Protein AF-A0AA37KP70-F1 (afdb_monomer_lite)

Structure (mmCIF, N/CA/C/O backbone):
data_AF-A0AA37KP70-F1
#
_entry.id   AF-A0AA37KP70-F1
#
loop_
_atom_site.group_PDB
_atom_site.id
_atom_site.type_symbol
_atom_site.label_atom_id
_atom_site.label_alt_id
_atom_site.label_comp_id
_atom_site.label_asym_id
_atom_site.label_entity_id
_atom_site.label_seq_id
_atom_site.pdbx_PDB_ins_code
_atom_site.Cartn_x
_atom_site.Cartn_y
_atom_site.Cartn_z
_atom_site.occupancy
_atom_site.B_iso_or_equiv
_atom_site.auth_seq_id
_atom_site.auth_comp_id
_atom_site.auth_asym_id
_atom_site.auth_atom_id
_atom_site.pdbx_PDB_model_num
ATOM 1 N N . MET A 1 1 ? -9.804 -13.224 5.323 1.00 61.00 1 MET A N 1
ATOM 2 C CA . MET A 1 1 ? -10.162 -11.841 5.721 1.00 61.00 1 MET A CA 1
ATOM 3 C C . MET A 1 1 ? -10.545 -11.834 7.192 1.00 61.00 1 MET A C 1
ATOM 5 O O . MET A 1 1 ? -11.034 -12.854 7.656 1.00 61.00 1 MET A O 1
ATOM 9 N N . ALA A 1 2 ? -10.338 -10.726 7.907 1.00 76.69 2 ALA A N 1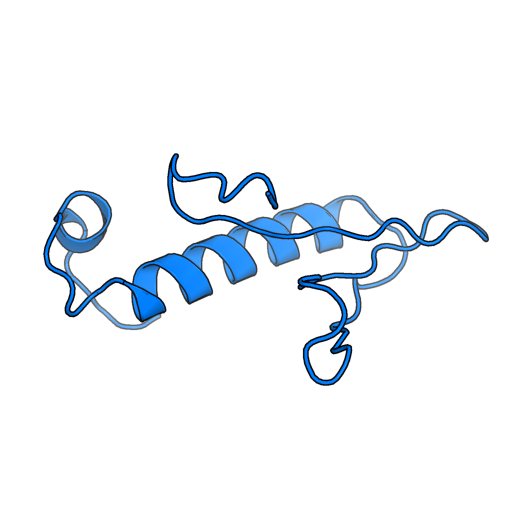
ATOM 10 C CA . ALA A 1 2 ? -10.444 -10.613 9.372 1.00 76.69 2 ALA A CA 1
ATOM 11 C C . ALA A 1 2 ? -11.850 -10.832 9.988 1.00 76.69 2 ALA A C 1
ATOM 13 O O . ALA A 1 2 ? -12.013 -10.638 11.185 1.00 76.69 2 ALA A O 1
ATOM 14 N N . GLN A 1 3 ? -12.858 -11.223 9.193 1.00 85.12 3 GLN A N 1
ATOM 15 C CA . GLN A 1 3 ? -14.246 -11.477 9.624 1.00 85.12 3 GLN A CA 1
ATOM 16 C C . GLN A 1 3 ? -14.884 -10.329 10.430 1.00 85.12 3 GLN A C 1
ATOM 18 O O . GLN A 1 3 ? -15.737 -10.556 11.285 1.00 85.12 3 GLN A O 1
ATOM 23 N N . LEU A 1 4 ? -14.481 -9.088 10.149 1.00 85.44 4 LEU A N 1
ATOM 24 C CA . LEU A 1 4 ? -15.039 -7.912 10.804 1.00 85.44 4 LEU A CA 1
ATOM 25 C C . LEU A 1 4 ? -16.408 -7.539 10.212 1.00 85.44 4 LEU A C 1
ATOM 27 O O . LEU A 1 4 ? -16.606 -7.698 9.002 1.00 85.44 4 LEU A O 1
ATOM 31 N N . PRO A 1 5 ? -17.334 -7.011 11.034 1.00 89.56 5 PRO A N 1
ATOM 32 C CA . PRO A 1 5 ? -18.580 -6.429 10.547 1.00 89.56 5 PRO A CA 1
ATOM 33 C C . PRO A 1 5 ? -18.310 -5.277 9.565 1.00 89.56 5 PRO A C 1
ATOM 35 O O . PRO A 1 5 ? -17.347 -4.525 9.730 1.00 89.56 5 PRO A O 1
ATOM 38 N N . ALA A 1 6 ? -19.155 -5.115 8.543 1.00 88.94 6 ALA A N 1
ATOM 39 C CA . ALA A 1 6 ? -18.971 -4.090 7.507 1.00 88.94 6 ALA A CA 1
ATOM 40 C C . ALA A 1 6 ? -19.026 -2.657 8.070 1.00 88.94 6 ALA A C 1
ATOM 42 O O . ALA A 1 6 ? -18.434 -1.734 7.512 1.00 88.94 6 ALA A O 1
ATOM 43 N N . GLU A 1 7 ? -19.687 -2.477 9.212 1.00 90.44 7 GLU A N 1
ATOM 44 C CA . GLU A 1 7 ? -19.771 -1.230 9.969 1.00 90.44 7 GLU A CA 1
ATOM 45 C C . GLU A 1 7 ? -18.389 -0.703 10.378 1.00 90.44 7 GLU A C 1
ATOM 47 O O . GLU A 1 7 ? -18.210 0.507 10.533 1.00 90.44 7 GLU A O 1
ATOM 52 N N . VAL A 1 8 ? -17.386 -1.584 10.490 1.00 89.19 8 VAL A N 1
ATOM 53 C CA . VAL A 1 8 ? -15.996 -1.199 10.770 1.00 89.19 8 VAL A CA 1
ATOM 54 C C . VAL A 1 8 ? -15.428 -0.277 9.689 1.00 89.19 8 VAL A C 1
ATOM 56 O O . VAL A 1 8 ? -14.574 0.553 9.984 1.00 89.19 8 VAL A O 1
ATOM 59 N N . LEU A 1 9 ? -15.912 -0.333 8.448 1.00 84.81 9 LEU A N 1
ATOM 60 C CA . LEU A 1 9 ? -15.443 0.585 7.403 1.00 84.81 9 LEU A CA 1
ATOM 61 C C . LEU A 1 9 ? -15.845 2.036 7.699 1.00 84.81 9 LEU A C 1
ATOM 63 O O . LEU A 1 9 ? -15.064 2.959 7.464 1.00 84.81 9 LEU A O 1
ATOM 67 N N . TRP A 1 10 ? -17.015 2.226 8.307 1.00 86.31 10 TRP A N 1
ATOM 68 C CA . TRP A 1 10 ? -17.628 3.533 8.557 1.00 86.31 10 TRP A CA 1
ATOM 69 C C . TRP A 1 10 ? -17.388 4.067 9.972 1.00 86.31 10 TRP A C 1
ATOM 71 O O . TRP A 1 10 ? -17.709 5.216 10.256 1.00 86.31 10 TRP A O 1
ATOM 81 N N . THR A 1 11 ? -16.846 3.253 10.881 1.00 88.56 11 THR A N 1
ATOM 82 C CA . THR A 1 11 ? -16.620 3.674 12.271 1.00 88.56 11 THR A CA 1
ATOM 83 C C . THR A 1 11 ? -15.397 4.579 12.409 1.00 88.56 11 THR A C 1
ATOM 85 O O . THR A 1 11 ? -14.334 4.261 11.892 1.00 88.56 11 THR A O 1
ATOM 88 N N . GLU A 1 12 ? -15.492 5.654 13.184 1.00 88.44 12 GLU A N 1
ATOM 89 C CA . GLU A 1 12 ? -14.334 6.475 13.585 1.00 88.44 12 GLU A CA 1
ATOM 90 C C . GLU A 1 12 ? -13.609 5.901 14.821 1.00 88.44 12 GLU A C 1
ATOM 92 O O . GLU A 1 12 ? -12.832 6.584 15.483 1.00 88.44 12 GLU A O 1
ATOM 97 N N . ASN A 1 13 ? -13.882 4.643 15.187 1.00 90.81 13 ASN A N 1
ATOM 98 C CA . ASN A 1 13 ? -13.241 4.011 16.333 1.00 90.81 13 ASN A CA 1
ATOM 99 C C . ASN A 1 13 ? -11.733 3.801 16.060 1.00 90.81 13 ASN A C 1
ATOM 101 O O . ASN A 1 13 ? -11.380 3.033 15.157 1.00 90.81 13 ASN A O 1
ATOM 105 N N . PRO A 1 14 ? -10.840 4.415 16.865 1.00 89.69 14 PRO A N 1
ATOM 106 C CA . PRO A 1 14 ? -9.400 4.392 16.628 1.00 89.69 14 PRO A CA 1
ATOM 107 C C . PRO A 1 14 ? -8.790 2.988 16.705 1.00 89.69 14 PRO A C 1
ATOM 109 O O . PRO A 1 14 ? -7.737 2.766 16.109 1.00 89.69 14 PRO A O 1
ATOM 112 N N . LEU A 1 15 ? -9.461 2.026 17.355 1.00 90.81 15 LEU A N 1
ATOM 113 C CA . LEU A 1 15 ? -9.034 0.621 17.404 1.00 90.81 15 LEU A CA 1
ATOM 114 C C . LEU A 1 15 ? -8.939 -0.030 16.016 1.00 90.81 15 LEU A C 1
ATOM 116 O O . LEU A 1 15 ? -8.255 -1.036 15.863 1.00 90.81 15 LEU A O 1
ATOM 120 N N . TYR A 1 16 ? -9.606 0.535 15.005 1.00 90.81 16 TYR A N 1
ATOM 121 C CA . TYR A 1 16 ? -9.593 0.018 13.637 1.00 90.81 16 TYR A CA 1
ATOM 122 C C . TYR A 1 16 ? -8.708 0.825 12.681 1.00 90.81 16 TYR A C 1
ATOM 124 O O . TYR A 1 16 ? -8.731 0.563 11.481 1.00 90.81 16 TYR A O 1
ATOM 132 N N . THR A 1 17 ? -7.922 1.787 13.174 1.00 89.38 17 THR A N 1
ATOM 133 C CA . THR A 1 17 ? -7.086 2.653 12.321 1.00 89.38 17 THR A CA 1
ATOM 134 C C . THR A 1 17 ? -6.091 1.839 11.493 1.00 89.38 17 THR A C 1
ATOM 136 O O . THR A 1 17 ? -6.091 1.934 10.268 1.00 89.38 17 THR A O 1
ATOM 139 N N . GLU A 1 18 ? -5.310 0.972 12.142 1.00 89.50 18 GLU A N 1
ATOM 140 C CA . GLU A 1 18 ? -4.336 0.100 11.470 1.00 89.50 18 GLU A CA 1
ATOM 141 C C . GLU A 1 18 ? -5.017 -0.883 10.512 1.00 89.50 18 GLU A C 1
ATOM 143 O O . GLU A 1 18 ? -4.551 -1.098 9.396 1.00 89.50 18 GLU A O 1
ATOM 148 N N . PHE A 1 19 ? -6.171 -1.433 10.910 1.00 90.56 19 PHE A N 1
ATOM 149 C CA . PHE A 1 19 ? -6.953 -2.326 10.054 1.00 90.56 19 PHE A CA 1
ATOM 150 C C . PHE A 1 19 ? -7.393 -1.631 8.758 1.00 90.56 19 PHE A C 1
ATOM 152 O O . PHE A 1 19 ? -7.258 -2.202 7.675 1.00 90.56 19 PHE A O 1
ATOM 159 N N . LYS A 1 20 ? -7.904 -0.397 8.851 1.00 90.62 20 LYS A N 1
ATOM 160 C CA . LYS A 1 20 ? -8.301 0.392 7.679 1.00 90.62 20 LYS A CA 1
ATOM 161 C C . LYS A 1 20 ? -7.104 0.749 6.800 1.00 90.62 20 LYS A C 1
ATOM 163 O O . LYS A 1 20 ? -7.242 0.692 5.581 1.00 90.62 20 LYS A O 1
ATOM 168 N N . GLY A 1 21 ? -5.956 1.067 7.405 1.00 91.69 21 GLY A N 1
ATOM 169 C CA . GLY A 1 21 ? -4.687 1.279 6.699 1.00 91.69 21 GLY A CA 1
ATOM 170 C C . GLY A 1 21 ? -4.298 0.057 5.869 1.00 91.69 21 GLY A C 1
ATOM 171 O O . GLY A 1 21 ? -4.276 0.121 4.642 1.00 91.69 21 GLY A O 1
ATOM 172 N N . ALA A 1 22 ? -4.162 -1.098 6.523 1.00 91.69 22 ALA A N 1
ATOM 173 C CA . ALA A 1 22 ? -3.823 -2.357 5.865 1.00 91.69 22 ALA A CA 1
ATOM 174 C C . ALA A 1 22 ? -4.849 -2.766 4.793 1.00 91.69 22 ALA A C 1
ATOM 176 O O . ALA A 1 22 ? -4.501 -3.350 3.765 1.00 91.69 22 ALA A O 1
ATOM 177 N N . MET A 1 23 ? -6.138 -2.485 5.003 1.00 92.19 23 MET A N 1
ATOM 178 C CA . MET A 1 23 ? -7.166 -2.748 3.996 1.00 92.19 23 MET A CA 1
ATOM 179 C C . MET A 1 23 ? -7.019 -1.835 2.770 1.00 92.19 23 MET A C 1
ATOM 181 O O . MET A 1 23 ? -7.143 -2.321 1.645 1.00 92.19 23 MET A O 1
ATOM 185 N N . ALA A 1 24 ? -6.738 -0.545 2.971 1.00 93.25 24 ALA A N 1
ATOM 186 C CA . ALA A 1 24 ? -6.500 0.401 1.885 1.00 93.25 24 ALA A CA 1
ATOM 187 C C . ALA A 1 24 ? -5.250 0.024 1.077 1.00 93.25 24 ALA A C 1
ATOM 189 O O . ALA A 1 24 ? -5.329 -0.056 -0.149 1.00 93.25 24 ALA A O 1
ATOM 190 N N . GLU A 1 25 ? -4.139 -0.293 1.746 1.00 94.06 25 GLU A N 1
ATOM 191 C CA . GLU A 1 25 ? -2.906 -0.770 1.104 1.00 94.06 25 GLU A CA 1
ATOM 192 C C . GLU A 1 25 ? -3.156 -2.017 0.255 1.00 94.06 25 GLU A C 1
ATOM 194 O O . GLU A 1 25 ? -2.771 -2.067 -0.913 1.00 94.06 25 GLU A O 1
ATOM 199 N N . ASN A 1 26 ? -3.869 -3.008 0.801 1.00 94.06 26 ASN A N 1
ATOM 200 C CA . ASN A 1 26 ? -4.208 -4.222 0.065 1.00 94.06 26 ASN A CA 1
ATOM 201 C C . ASN A 1 26 ? -5.079 -3.925 -1.160 1.00 94.06 26 ASN A C 1
ATOM 203 O O . ASN A 1 26 ? -4.831 -4.471 -2.234 1.00 94.06 26 ASN A O 1
ATOM 207 N N . MET A 1 27 ? -6.085 -3.058 -1.026 1.00 94.12 27 MET A N 1
ATOM 208 C CA . MET A 1 27 ? -6.945 -2.670 -2.145 1.00 94.12 27 MET A CA 1
ATOM 209 C C . MET A 1 27 ? -6.142 -1.987 -3.261 1.00 94.12 27 MET A C 1
ATOM 211 O O . MET A 1 27 ? -6.304 -2.329 -4.435 1.00 94.12 27 MET A O 1
ATOM 215 N N . VAL A 1 28 ? -5.246 -1.064 -2.904 1.00 95.44 28 VAL A N 1
ATOM 216 C CA . VAL A 1 28 ? -4.370 -0.382 -3.864 1.00 95.44 28 VAL A CA 1
ATOM 217 C C . VAL A 1 28 ? -3.404 -1.367 -4.520 1.00 95.44 28 VAL A C 1
ATOM 219 O O . VAL A 1 28 ? -3.287 -1.357 -5.744 1.00 95.44 28 VAL A O 1
ATOM 222 N N . LEU A 1 29 ? -2.782 -2.272 -3.758 1.00 95.81 29 LEU A N 1
ATOM 223 C CA . LEU A 1 29 ? -1.893 -3.300 -4.303 1.00 95.81 29 LEU A CA 1
ATOM 224 C C . LEU A 1 29 ? -2.600 -4.178 -5.338 1.00 95.81 29 LEU A C 1
ATOM 226 O O . LEU A 1 29 ? -2.041 -4.412 -6.405 1.00 95.81 29 LEU A O 1
ATOM 230 N N . GLN A 1 30 ? -3.824 -4.640 -5.054 1.00 96.38 30 GLN A N 1
ATOM 231 C CA . GLN A 1 30 ? -4.595 -5.442 -6.013 1.00 96.38 30 GLN A CA 1
ATOM 232 C C . GLN A 1 30 ? -4.882 -4.660 -7.300 1.00 96.38 30 GLN A C 1
ATOM 234 O O . GLN A 1 30 ? -4.755 -5.206 -8.395 1.00 96.38 30 GLN A O 1
ATOM 239 N N . SER A 1 31 ? -5.214 -3.370 -7.185 1.00 95.94 31 SER A N 1
ATOM 240 C CA . SER A 1 31 ? -5.408 -2.507 -8.352 1.00 95.94 31 SER A CA 1
ATOM 241 C C . SER A 1 31 ? -4.117 -2.349 -9.157 1.00 95.94 31 SER A C 1
ATOM 243 O O . SER A 1 31 ? -4.130 -2.517 -10.373 1.00 95.94 31 SER A O 1
ATOM 245 N N . LEU A 1 32 ? -2.992 -2.053 -8.504 1.00 95.94 32 LEU A N 1
ATOM 246 C CA . LEU A 1 32 ? -1.699 -1.872 -9.167 1.00 95.94 32 LEU A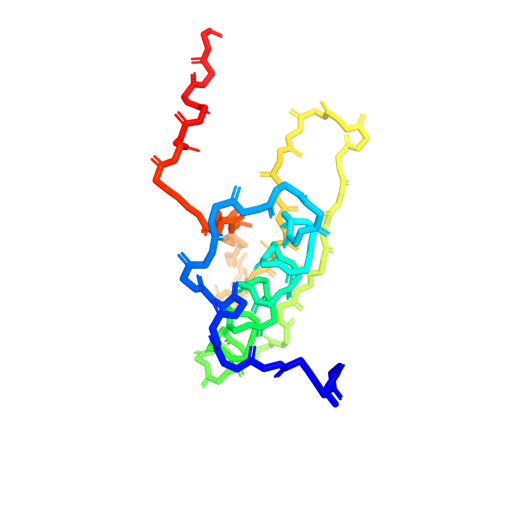 CA 1
ATOM 247 C C . LEU A 1 32 ? -1.214 -3.171 -9.827 1.00 95.94 32 LEU A C 1
ATOM 249 O O . LEU A 1 32 ? -0.805 -3.154 -10.983 1.00 95.94 32 LEU A O 1
ATOM 253 N N . ALA A 1 33 ? -1.326 -4.306 -9.138 1.00 95.25 33 ALA A N 1
ATOM 254 C CA . ALA A 1 33 ? -0.958 -5.616 -9.671 1.00 95.25 33 ALA A CA 1
ATOM 255 C C . ALA A 1 33 ? -1.732 -5.984 -10.949 1.00 95.25 33 ALA A C 1
ATOM 257 O O . ALA A 1 33 ? -1.204 -6.691 -11.799 1.00 95.25 33 ALA A O 1
ATOM 258 N N . ALA A 1 34 ? -2.965 -5.492 -11.103 1.00 96.31 34 ALA A N 1
ATOM 259 C CA . ALA A 1 34 ? -3.763 -5.708 -12.307 1.00 96.31 34 ALA A CA 1
ATOM 260 C C . ALA A 1 34 ? -3.400 -4.771 -13.479 1.00 96.31 34 ALA A C 1
ATOM 262 O O . ALA A 1 34 ? -3.759 -5.070 -14.615 1.00 96.31 34 ALA A O 1
ATOM 263 N N . HIS A 1 35 ? -2.733 -3.640 -13.220 1.00 95.19 35 HIS A N 1
ATOM 264 C CA . HIS A 1 35 ? -2.446 -2.604 -14.226 1.00 95.19 35 HIS A CA 1
ATOM 265 C C . HIS A 1 35 ? -0.990 -2.576 -14.708 1.00 95.19 35 HIS A C 1
ATOM 267 O O . HIS A 1 35 ? -0.717 -1.988 -15.752 1.00 95.19 35 HIS A O 1
ATOM 273 N N . PHE A 1 36 ? -0.056 -3.160 -13.956 1.00 94.56 36 PHE A N 1
ATOM 274 C CA . PHE A 1 36 ? 1.371 -3.151 -14.272 1.00 94.56 36 PHE A CA 1
ATOM 275 C C . PHE A 1 36 ? 1.867 -4.556 -14.622 1.00 94.56 36 PHE A C 1
ATOM 277 O O . PHE A 1 36 ? 1.460 -5.536 -14.006 1.00 94.56 36 PHE A O 1
ATOM 284 N N . ASP A 1 37 ? 2.802 -4.645 -15.571 1.00 92.00 37 ASP A N 1
ATOM 285 C CA . ASP A 1 37 ? 3.381 -5.926 -16.008 1.00 92.00 37 ASP A CA 1
ATOM 286 C C . ASP A 1 37 ? 4.181 -6.628 -14.899 1.00 92.00 37 ASP A C 1
ATOM 288 O O . ASP A 1 37 ? 4.311 -7.853 -14.878 1.00 92.00 37 ASP A O 1
ATOM 292 N N . ALA A 1 38 ? 4.745 -5.847 -13.975 1.00 93.31 38 ALA A N 1
ATOM 293 C CA . ALA A 1 38 ? 5.494 -6.339 -12.831 1.00 93.31 38 ALA A CA 1
ATOM 294 C C . ALA A 1 38 ? 4.718 -6.094 -11.536 1.00 93.31 38 ALA A C 1
ATOM 296 O O . ALA A 1 38 ? 4.163 -5.016 -11.321 1.00 93.31 38 ALA A O 1
ATOM 297 N N . MET A 1 39 ? 4.765 -7.077 -10.633 1.00 95.06 39 MET A N 1
ATOM 298 C CA . MET A 1 39 ? 4.221 -6.922 -9.287 1.00 95.06 39 MET A CA 1
ATOM 299 C C . MET A 1 39 ? 4.870 -5.721 -8.579 1.00 95.06 39 MET A C 1
ATOM 301 O O . MET A 1 39 ? 6.106 -5.674 -8.494 1.00 95.06 39 MET A O 1
ATOM 305 N N . PRO A 1 40 ? 4.071 -4.777 -8.042 1.00 96.25 40 PRO A N 1
ATOM 306 C CA . PRO A 1 40 ? 4.588 -3.680 -7.233 1.00 96.25 40 PRO A CA 1
ATOM 307 C C . PRO A 1 40 ? 5.381 -4.210 -6.039 1.00 96.25 40 PRO A C 1
ATOM 309 O O . PRO A 1 40 ? 5.013 -5.214 -5.426 1.00 96.25 40 PRO A O 1
ATOM 312 N N . ARG A 1 41 ? 6.479 -3.532 -5.706 1.00 93.88 41 ARG A N 1
ATOM 313 C CA . ARG A 1 41 ? 7.345 -3.900 -4.578 1.00 93.88 41 ARG A CA 1
ATOM 314 C C . ARG A 1 41 ? 7.100 -2.975 -3.398 1.00 93.88 41 ARG A C 1
ATOM 316 O O . ARG A 1 41 ? 6.873 -1.788 -3.606 1.00 93.88 41 ARG A O 1
ATOM 323 N N . TYR A 1 42 ? 7.221 -3.510 -2.190 1.00 89.75 42 TYR A N 1
ATOM 324 C CA . TYR A 1 42 ? 7.303 -2.700 -0.979 1.00 89.75 42 TYR A CA 1
ATOM 325 C C . TYR A 1 42 ? 8.645 -1.981 -0.903 1.00 89.75 42 TYR A C 1
ATOM 327 O O . TYR A 1 42 ? 9.666 -2.496 -1.374 1.00 89.75 42 TYR A O 1
ATOM 335 N N . TRP A 1 43 ? 8.647 -0.810 -0.278 1.00 89.69 43 TRP A N 1
ATOM 336 C CA . TRP A 1 43 ? 9.864 -0.067 0.000 1.00 89.69 43 TRP A CA 1
ATOM 337 C C . TRP A 1 43 ? 9.793 0.575 1.380 1.00 89.69 43 TRP A C 1
ATOM 339 O O . TRP A 1 43 ? 8.723 0.857 1.896 1.00 89.69 43 TRP A O 1
ATOM 349 N N . THR A 1 44 ? 10.947 0.766 2.004 1.00 84.88 44 THR A N 1
ATOM 350 C CA . THR A 1 44 ? 11.054 1.474 3.275 1.00 84.88 44 THR A CA 1
ATOM 351 C C . THR A 1 44 ? 12.338 2.288 3.273 1.00 84.88 44 THR A C 1
ATOM 353 O O . THR A 1 44 ? 13.340 1.887 2.680 1.00 84.88 44 THR A O 1
ATOM 356 N N . SER A 1 45 ? 12.281 3.453 3.904 1.00 85.06 45 SER A N 1
ATOM 357 C CA . SER A 1 45 ? 13.310 4.494 3.860 1.00 85.06 45 SER A CA 1
ATOM 358 C C . SER A 1 45 ? 14.037 4.702 5.184 1.00 85.06 45 SER A C 1
ATOM 360 O O . SER A 1 45 ? 14.740 5.697 5.328 1.00 85.06 45 SER A O 1
ATOM 362 N N . GLU A 1 46 ? 13.780 3.849 6.181 1.00 87.06 46 G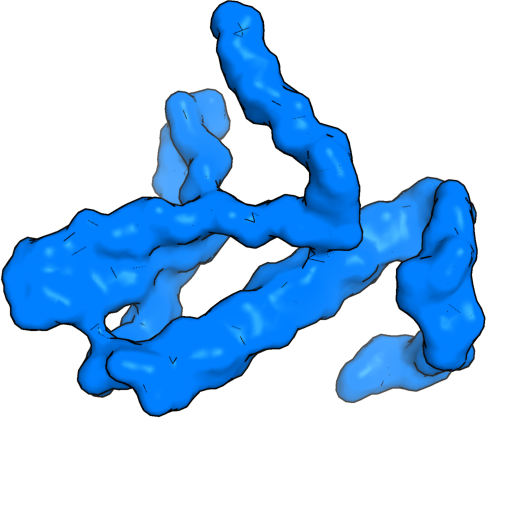LU A N 1
ATOM 363 C CA . GLU A 1 46 ? 14.161 4.099 7.581 1.00 87.06 46 GLU A CA 1
ATOM 364 C C . GLU A 1 46 ? 13.663 5.464 8.116 1.00 87.06 46 GLU A C 1
ATOM 366 O O . GLU A 1 46 ? 14.280 6.073 8.985 1.00 87.06 46 GLU A O 1
ATOM 371 N N . GLY A 1 47 ? 12.522 5.951 7.610 1.00 82.00 47 GLY A N 1
ATOM 372 C CA . GLY A 1 47 ? 11.870 7.179 8.083 1.00 82.00 47 GLY A CA 1
ATOM 373 C C . GLY A 1 47 ? 12.235 8.457 7.319 1.00 82.00 47 GLY A C 1
ATOM 374 O O . GLY A 1 47 ? 11.921 9.547 7.784 1.00 82.00 47 GLY A O 1
ATOM 375 N N . ILE A 1 48 ? 12.878 8.349 6.153 1.00 87.06 48 ILE A N 1
ATOM 376 C CA . ILE A 1 48 ? 13.222 9.499 5.293 1.00 87.06 48 ILE A CA 1
ATOM 377 C C . ILE A 1 48 ? 12.065 9.875 4.346 1.00 87.06 48 ILE A C 1
ATOM 379 O O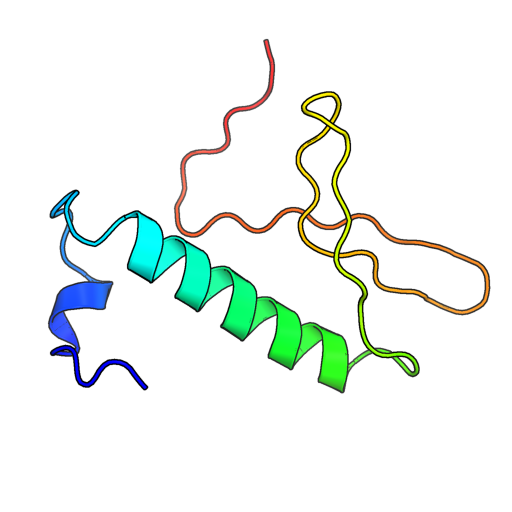 . ILE A 1 48 ? 11.919 11.032 3.959 1.00 87.06 48 ILE A O 1
ATOM 383 N N . ALA A 1 49 ? 11.244 8.901 3.963 1.00 86.12 49 ALA A N 1
ATOM 384 C CA . ALA A 1 49 ? 10.097 9.056 3.073 1.00 86.12 49 ALA A CA 1
ATOM 385 C C . ALA A 1 49 ? 9.024 7.989 3.345 1.00 86.12 49 ALA A C 1
ATOM 387 O O . ALA A 1 49 ? 9.351 6.825 3.598 1.00 86.12 49 ALA A O 1
ATOM 388 N N . GLU A 1 50 ? 7.758 8.385 3.240 1.00 87.31 50 GLU A N 1
ATOM 389 C CA . GLU A 1 50 ? 6.592 7.499 3.319 1.00 87.31 50 GLU A CA 1
ATOM 390 C C . GLU A 1 50 ? 6.239 7.022 1.901 1.00 87.31 50 GLU A C 1
ATOM 392 O O . GLU A 1 50 ? 5.782 7.799 1.065 1.00 87.31 50 GLU A O 1
ATOM 397 N N . VAL A 1 51 ? 6.537 5.757 1.594 1.00 92.62 51 VAL A N 1
ATOM 398 C CA . VAL A 1 51 ? 6.211 5.107 0.316 1.00 92.62 51 VAL A CA 1
ATOM 399 C C . VAL A 1 51 ? 5.853 3.658 0.616 1.00 92.62 51 VAL A C 1
ATOM 401 O O . VAL A 1 51 ? 6.681 2.932 1.161 1.00 92.62 51 VAL A O 1
ATOM 404 N N . ASP A 1 52 ? 4.662 3.231 0.208 1.00 93.75 52 ASP A N 1
ATOM 405 C CA . ASP A 1 52 ? 4.179 1.865 0.438 1.00 93.75 52 ASP A CA 1
ATOM 406 C C . ASP A 1 52 ? 4.518 0.950 -0.737 1.00 93.75 52 ASP A C 1
ATOM 408 O O . ASP A 1 52 ? 4.894 -0.210 -0.554 1.00 93.75 52 ASP A O 1
ATOM 412 N N . PHE A 1 53 ? 4.434 1.483 -1.962 1.00 95.62 53 PHE A N 1
ATOM 413 C CA . PHE A 1 53 ? 4.637 0.715 -3.186 1.00 95.62 53 PHE A CA 1
ATOM 414 C C . PHE A 1 53 ? 5.537 1.427 -4.200 1.00 95.62 53 PHE A C 1
ATOM 416 O O . PHE A 1 53 ? 5.473 2.640 -4.395 1.00 95.62 53 PHE A O 1
ATOM 423 N N . LEU A 1 54 ? 6.318 0.628 -4.928 1.00 95.31 54 LEU A N 1
ATOM 424 C CA . LEU A 1 54 ? 7.082 1.023 -6.112 1.00 95.31 54 LEU A CA 1
ATOM 425 C C . LEU A 1 54 ? 6.621 0.236 -7.356 1.00 95.31 54 LEU A C 1
ATOM 427 O O . LEU A 1 54 ? 7.247 -0.766 -7.722 1.00 95.31 54 LEU A O 1
ATOM 431 N N . PRO A 1 55 ? 5.523 0.650 -8.015 1.00 96.25 55 PRO A N 1
ATOM 432 C CA . PRO A 1 55 ? 5.199 0.234 -9.376 1.00 96.25 55 PRO A CA 1
ATOM 433 C C . PRO A 1 55 ? 6.306 0.555 -10.385 1.00 96.25 55 PRO A C 1
ATOM 435 O O . PRO A 1 55 ? 6.960 1.599 -10.309 1.00 96.25 55 PRO A O 1
ATOM 438 N N . GLN A 1 56 ? 6.466 -0.322 -11.377 1.00 95.50 56 GLN A N 1
ATOM 439 C CA . GLN A 1 56 ? 7.433 -0.159 -12.460 1.00 95.50 56 GLN A CA 1
ATOM 440 C C . GLN A 1 56 ? 6.726 -0.110 -13.816 1.00 95.50 56 GLN A C 1
ATOM 442 O O . GLN A 1 56 ? 6.040 -1.058 -14.186 1.00 95.50 56 GLN A O 1
ATOM 447 N N . ASN A 1 57 ? 6.953 0.961 -14.580 1.00 93.94 57 ASN A N 1
ATOM 448 C CA . ASN A 1 57 ? 6.510 1.089 -15.969 1.00 93.94 57 ASN A CA 1
ATOM 449 C C . ASN A 1 57 ? 7.731 1.208 -16.889 1.00 93.94 57 ASN A C 1
ATOM 451 O O . ASN A 1 57 ? 8.397 2.246 -16.925 1.00 93.94 57 ASN A O 1
ATOM 455 N N . GLY A 1 58 ? 8.066 0.127 -17.597 1.00 92.69 58 GLY A N 1
ATOM 456 C CA . GLY A 1 58 ? 9.313 0.044 -18.355 1.00 92.69 58 GLY A CA 1
ATOM 457 C C . GLY A 1 58 ? 10.523 0.230 -17.436 1.00 92.69 58 GLY A C 1
ATOM 458 O O . GLY A 1 58 ? 10.766 -0.589 -16.552 1.00 92.69 58 GLY A O 1
ATOM 459 N N . THR A 1 59 ? 11.280 1.312 -17.625 1.00 94.12 59 THR A N 1
ATOM 460 C CA . THR A 1 59 ? 12.436 1.670 -16.781 1.00 94.12 59 THR A CA 1
ATOM 461 C C . THR A 1 59 ? 12.110 2.704 -15.701 1.00 94.12 59 THR A C 1
ATOM 463 O O . THR A 1 59 ? 12.995 3.067 -14.929 1.00 94.12 59 THR A O 1
ATOM 466 N N . ALA A 1 60 ? 10.876 3.213 -15.651 1.00 95.31 60 ALA A N 1
ATOM 467 C CA . ALA A 1 60 ? 10.454 4.195 -14.662 1.00 95.31 60 ALA A CA 1
ATOM 468 C C . ALA A 1 60 ? 9.939 3.506 -13.391 1.00 95.31 60 ALA A C 1
ATOM 470 O O . ALA A 1 60 ? 9.127 2.582 -13.467 1.00 95.31 60 ALA A O 1
ATOM 471 N N . LEU A 1 61 ? 10.379 3.997 -12.231 1.00 93.50 61 LEU A N 1
ATOM 472 C CA . LEU A 1 61 ? 9.812 3.662 -10.925 1.00 93.50 61 LEU A CA 1
ATOM 473 C C . LEU A 1 61 ? 8.886 4.794 -10.487 1.00 93.50 61 LEU A C 1
ATOM 475 O O . LEU A 1 61 ? 9.263 5.963 -10.569 1.00 93.50 61 LEU A O 1
ATOM 479 N N . LEU A 1 62 ? 7.685 4.444 -10.035 1.00 95.00 62 LEU A N 1
ATOM 480 C CA . LEU A 1 62 ? 6.638 5.393 -9.665 1.00 95.00 62 LEU A CA 1
ATOM 481 C C . LEU A 1 62 ? 6.310 5.221 -8.175 1.00 95.00 62 LEU A C 1
ATOM 483 O O . LEU A 1 62 ? 5.541 4.327 -7.849 1.00 95.00 62 LEU A O 1
ATOM 487 N N . PRO A 1 63 ? 6.885 6.017 -7.258 1.00 94.25 63 PRO A N 1
ATOM 488 C CA . PRO A 1 63 ? 6.584 5.906 -5.832 1.00 94.25 63 PRO A CA 1
ATOM 489 C C . PRO A 1 63 ? 5.121 6.226 -5.527 1.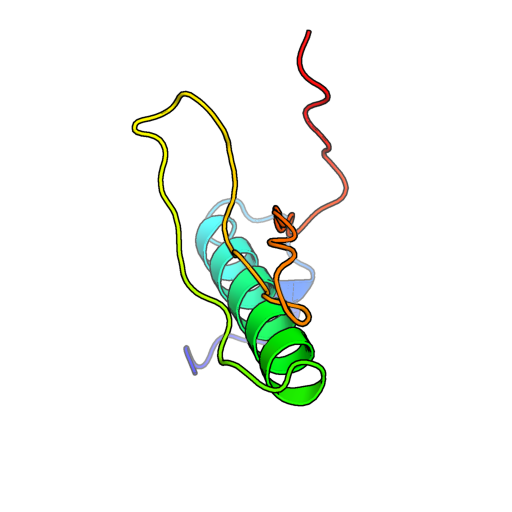00 94.25 63 PRO A C 1
ATOM 491 O O . PRO A 1 63 ? 4.596 7.233 -6.005 1.00 94.25 63 PRO A O 1
ATOM 494 N N . ALA A 1 64 ? 4.482 5.379 -4.722 1.00 93.62 64 ALA A N 1
ATOM 495 C CA . ALA A 1 64 ? 3.108 5.556 -4.276 1.00 93.62 64 ALA A CA 1
ATOM 496 C C . ALA A 1 64 ? 3.002 5.414 -2.752 1.00 93.62 64 ALA A C 1
ATOM 498 O O . ALA A 1 64 ? 3.475 4.436 -2.173 1.00 93.62 64 ALA A O 1
ATOM 499 N N . GLU A 1 65 ? 2.334 6.384 -2.136 1.00 94.31 65 GLU A N 1
ATOM 500 C CA . GLU A 1 65 ? 1.887 6.361 -0.744 1.00 94.31 65 GLU A CA 1
ATOM 501 C C . GLU A 1 65 ? 0.362 6.174 -0.729 1.00 94.31 65 GLU A C 1
ATOM 503 O O . GLU A 1 65 ? -0.362 6.788 -1.522 1.00 94.31 65 GLU A O 1
ATOM 508 N N . VAL A 1 66 ? -0.136 5.320 0.156 1.00 93.31 66 VAL A N 1
ATOM 509 C CA . VAL A 1 66 ? -1.547 4.995 0.326 1.00 93.31 66 VAL A CA 1
ATOM 510 C C . VAL A 1 66 ? -2.051 5.595 1.626 1.00 93.31 66 VAL A C 1
ATOM 512 O O . VAL A 1 66 ? -1.556 5.315 2.709 1.00 93.31 66 VAL A O 1
ATOM 515 N N . LYS A 1 67 ? -3.125 6.382 1.532 1.00 90.31 67 LYS A N 1
ATOM 516 C CA . LYS A 1 67 ? -3.821 6.919 2.705 1.00 90.31 67 LYS A CA 1
ATOM 517 C C . LYS A 1 67 ? -5.234 6.351 2.775 1.00 90.31 67 LYS A C 1
ATOM 519 O O . LYS A 1 67 ? -5.995 6.431 1.815 1.00 90.31 67 LYS A O 1
ATOM 524 N N . SER A 1 68 ? -5.614 5.814 3.933 1.00 86.50 68 SER A N 1
ATOM 525 C CA . SER A 1 68 ? -6.952 5.252 4.183 1.00 86.50 68 SER A CA 1
ATOM 526 C C . SER A 1 68 ? -8.002 6.296 4.601 1.00 86.50 68 SER A C 1
ATOM 528 O O . SER A 1 68 ? -9.101 5.930 5.016 1.00 86.50 68 SER A O 1
ATOM 530 N N . GLY A 1 69 ? -7.683 7.594 4.531 1.00 78.50 69 GLY A N 1
ATOM 531 C CA . GLY A 1 69 ? -8.558 8.692 4.949 1.00 78.50 69 GLY A CA 1
ATOM 532 C C . GLY A 1 69 ? -8.171 10.034 4.319 1.00 78.50 69 GLY A C 1
ATOM 533 O O . GLY A 1 69 ? -7.206 10.130 3.568 1.00 78.50 69 GLY A O 1
ATOM 534 N N . THR A 1 70 ? -8.920 11.094 4.632 1.00 64.56 70 THR A N 1
ATOM 535 C CA . THR A 1 70 ? -8.753 12.431 4.023 1.00 64.56 70 THR A CA 1
ATOM 536 C C . THR A 1 70 ? -7.597 13.249 4.600 1.00 64.56 70 THR A C 1
ATOM 538 O O . THR A 1 70 ? -7.257 14.304 4.059 1.00 64.56 70 THR A O 1
ATOM 541 N N . ARG A 1 71 ? -6.968 12.794 5.691 1.00 55.03 71 ARG A N 1
ATOM 542 C CA . ARG A 1 71 ? -5.866 13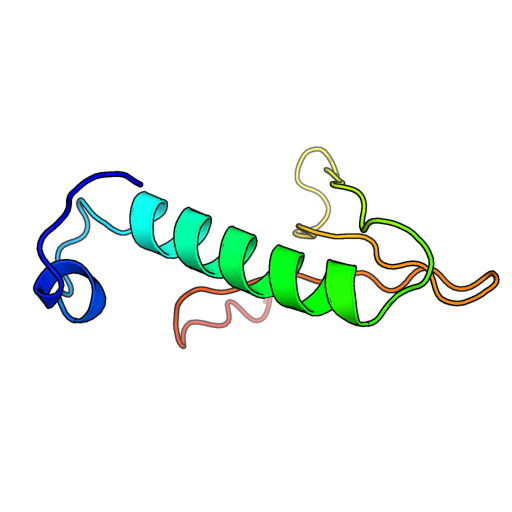.523 6.320 1.00 55.03 71 ARG A CA 1
ATOM 543 C C . ARG A 1 71 ? -4.582 13.328 5.519 1.00 55.03 71 ARG A C 1
ATOM 545 O O . ARG A 1 71 ? -3.819 12.398 5.747 1.00 55.03 71 ARG A O 1
ATOM 552 N N . SER A 1 72 ? -4.330 14.255 4.607 1.00 55.34 72 SER A N 1
ATOM 553 C CA . SER A 1 72 ? -2.999 14.444 4.042 1.00 55.34 72 SER A CA 1
ATOM 554 C C . SER A 1 72 ? -2.191 15.250 5.053 1.00 55.34 72 SER A C 1
ATOM 556 O O . SER A 1 72 ? -2.441 16.441 5.227 1.00 55.34 72 SER A O 1
ATOM 558 N N . ALA A 1 73 ? -1.249 14.623 5.758 1.00 52.09 73 ALA A N 1
ATOM 559 C CA . ALA A 1 73 ? -0.130 15.382 6.300 1.00 52.09 73 ALA A CA 1
ATOM 560 C C . ALA A 1 73 ? 0.682 15.860 5.090 1.00 52.09 73 ALA A C 1
ATOM 562 O O . ALA A 1 73 ? 1.549 15.153 4.591 1.00 52.09 73 ALA A O 1
ATOM 563 N N . ALA A 1 74 ? 0.318 17.017 4.537 1.00 44.00 74 ALA A N 1
ATOM 564 C CA . ALA A 1 74 ? 1.264 17.773 3.742 1.00 44.00 74 ALA A CA 1
ATOM 565 C C . ALA A 1 74 ? 2.375 18.164 4.719 1.00 44.00 74 ALA A C 1
ATOM 567 O O . ALA A 1 74 ? 2.090 18.814 5.728 1.00 44.00 74 ALA A O 1
ATOM 568 N N . GLY A 1 75 ? 3.591 17.673 4.479 1.00 46.00 75 GLY A N 1
ATOM 569 C CA . GLY A 1 75 ? 4.759 18.056 5.261 1.00 46.00 75 GLY A CA 1
ATOM 570 C C . GLY A 1 75 ? 4.828 19.578 5.385 1.00 46.00 75 GLY A C 1
ATOM 571 O O . GLY A 1 75 ? 4.615 20.292 4.402 1.00 46.00 75 GLY A O 1
ATOM 572 N N . ALA A 1 76 ? 5.041 20.043 6.614 1.00 33.78 76 ALA A N 1
ATOM 573 C CA . ALA A 1 76 ? 5.494 21.401 6.883 1.00 33.78 76 ALA A CA 1
ATOM 574 C C . ALA A 1 76 ? 6.965 21.545 6.475 1.00 33.78 76 ALA A C 1
ATOM 576 O O . ALA A 1 76 ? 7.700 20.537 6.599 1.00 33.78 76 ALA A O 1
#

Foldseek 3Di:
DPPDDPCLLVDPPVVCQVVLVVVQLVVVQVVLCVVAPDRWDQDDDVPPDAFGTFGDDPPDTDTDHTDSDDDDPPDD

Secondary structure (DSSP, 8-state):
-----GGGGT---GGGHHHHHHHHHHHHHHHHHHHSSSPPEE---TTS---SEE-EETTEE--B---SSS------

InterPro domains:
  IPR025420 Domain of unknown function DUF4143 [PF13635] (3-69)

Radius of gyration: 14.38 Å; chains: 1; bounding box: 34×33×36 Å

pLDDT: mean 87.02, std 13.19, range [33.78, 96.38]

Sequence (76 aa):
MAQLPAEVLWTENPLYTEFKGAMAENMVLQSLAAHFDAMPRYWTSEGIAEVDFLPQNGTALLPAEVKSGTRSAAGA

Organism: NCBI:txid214856